Protein AF-A0A1Q6LD95-F1 (afdb_monomer_lite)

Foldseek 3Di:
DVVVVVVVVVVVVVVVVVVVVVVVVVVVVVVQWDFAAEPDDPPQKAWPGWTDGQWKIKTKTKGFAEPVHGLAQKWKKKWWAAPVRDTFAIAIDDCNPADHRRMDIDIFMDTTGRTRYMYIDIGNDDDPGHGDTDDDDDDPVVVVVVVVVVVVVD

Structure (mmCIF, N/CA/C/O backbone):
data_AF-A0A1Q6LD95-F1
#
_entry.id   AF-A0A1Q6LD95-F1
#
loop_
_atom_site.group_PDB
_atom_site.id
_atom_site.type_symbol
_atom_site.label_atom_id
_atom_site.label_alt_id
_atom_site.label_comp_id
_atom_site.label_asym_id
_atom_site.label_entity_id
_atom_site.label_seq_id
_atom_site.pdbx_PDB_ins_code
_atom_site.Cartn_x
_atom_site.Cartn_y
_atom_site.Cartn_z
_atom_site.occupancy
_atom_site.B_iso_or_equiv
_atom_site.auth_seq_id
_atom_site.auth_comp_id
_atom_site.auth_asym_id
_atom_site.auth_atom_id
_atom_site.pdbx_PDB_model_num
ATOM 1 N N . MET A 1 1 ? 43.673 11.561 -35.883 1.00 59.75 1 MET A N 1
ATOM 2 C CA . MET A 1 1 ? 42.450 12.323 -35.526 1.00 59.75 1 MET A CA 1
ATOM 3 C C . MET A 1 1 ? 41.144 11.532 -35.652 1.00 59.75 1 MET A C 1
ATOM 5 O O . MET A 1 1 ? 40.292 11.743 -34.802 1.00 59.75 1 MET A O 1
ATOM 9 N N . SER A 1 2 ? 40.947 10.638 -36.638 1.00 69.06 2 SER A N 1
ATOM 10 C CA . SER A 1 2 ? 39.663 9.911 -36.774 1.00 69.06 2 SER A CA 1
ATOM 11 C C . SER A 1 2 ? 39.395 8.934 -35.621 1.00 69.06 2 SER A C 1
ATOM 13 O O . SER A 1 2 ? 38.330 8.992 -35.027 1.00 69.06 2 SER A O 1
ATOM 15 N N . ARG A 1 3 ? 40.394 8.135 -35.214 1.00 77.56 3 ARG A N 1
ATOM 16 C CA . ARG A 1 3 ? 40.248 7.129 -34.141 1.00 77.56 3 ARG A CA 1
ATOM 17 C C . ARG A 1 3 ? 39.841 7.727 -32.787 1.00 77.56 3 ARG A C 1
ATOM 19 O O . ARG A 1 3 ? 39.042 7.129 -32.084 1.00 77.56 3 ARG A O 1
ATOM 26 N N . MET A 1 4 ? 40.339 8.919 -32.443 1.00 82.94 4 MET A N 1
ATOM 27 C CA . MET A 1 4 ? 39.996 9.603 -31.186 1.00 82.94 4 MET A CA 1
ATOM 28 C C . MET A 1 4 ? 38.566 10.159 -31.198 1.00 82.94 4 MET A C 1
ATOM 30 O O . MET A 1 4 ? 37.876 10.089 -30.188 1.00 82.94 4 MET A O 1
ATOM 34 N N . LYS A 1 5 ? 38.090 10.638 -32.356 1.00 80.44 5 LYS A N 1
ATOM 35 C CA . LYS A 1 5 ? 36.684 11.031 -32.540 1.00 80.44 5 LYS A CA 1
ATOM 36 C C . LYS A 1 5 ? 35.756 9.819 -32.475 1.00 80.44 5 LYS A C 1
ATOM 38 O O . LYS A 1 5 ? 34.717 9.896 -31.836 1.00 80.44 5 LYS A O 1
ATOM 43 N N . THR A 1 6 ? 36.156 8.693 -33.070 1.00 83.88 6 THR A N 1
ATOM 44 C CA . THR A 1 6 ? 35.420 7.424 -32.971 1.00 83.88 6 THR A CA 1
ATOM 45 C C . THR A 1 6 ? 35.342 6.930 -31.526 1.00 83.88 6 THR A C 1
ATOM 47 O O . THR A 1 6 ? 34.279 6.522 -31.078 1.00 83.88 6 THR A O 1
ATOM 50 N N . LEU A 1 7 ? 36.437 7.027 -30.767 1.00 86.81 7 LEU A N 1
ATOM 51 C CA . LEU A 1 7 ? 36.462 6.640 -29.355 1.00 86.81 7 LEU A CA 1
ATOM 52 C C . LEU A 1 7 ? 35.579 7.564 -28.500 1.00 86.81 7 LEU A C 1
ATOM 54 O O . LEU A 1 7 ? 34.794 7.081 -27.692 1.00 86.81 7 LEU A O 1
ATOM 58 N N . CYS A 1 8 ? 35.629 8.878 -28.736 1.00 88.19 8 CYS A N 1
ATOM 59 C CA . CYS A 1 8 ? 34.738 9.843 -28.087 1.00 88.19 8 CYS A CA 1
ATOM 60 C C . CYS A 1 8 ? 33.258 9.575 -28.413 1.00 88.19 8 CYS A C 1
ATOM 62 O O . CYS A 1 8 ? 32.418 9.620 -27.517 1.00 88.19 8 CYS A O 1
ATOM 64 N N . LEU A 1 9 ? 32.944 9.215 -29.662 1.00 90.75 9 LEU A N 1
ATOM 65 C CA . LEU A 1 9 ? 31.593 8.827 -30.063 1.00 90.75 9 LEU A CA 1
ATOM 66 C C . LEU A 1 9 ? 31.114 7.573 -29.318 1.00 90.75 9 LEU A C 1
ATOM 68 O O . LEU A 1 9 ? 29.971 7.545 -28.879 1.00 90.75 9 LEU A O 1
ATOM 72 N N . TYR A 1 10 ? 31.974 6.567 -29.126 1.00 90.44 10 TYR A N 1
ATOM 73 C CA . TYR A 1 10 ? 31.618 5.387 -28.331 1.00 90.44 10 TYR A CA 1
ATOM 74 C C . TYR A 1 10 ? 31.369 5.726 -26.860 1.00 90.44 10 TYR A C 1
ATOM 76 O O . TYR A 1 10 ? 30.396 5.241 -26.291 1.00 90.44 10 TYR A O 1
ATOM 84 N N . VAL A 1 11 ? 32.185 6.596 -26.257 1.00 90.88 11 VAL A N 1
ATOM 85 C CA . VAL A 1 11 ? 31.954 7.068 -24.880 1.00 90.88 11 VAL A CA 1
ATOM 86 C C . VAL A 1 11 ? 30.610 7.795 -24.774 1.00 90.88 11 VAL A C 1
ATOM 88 O O . VAL A 1 11 ? 29.823 7.498 -23.879 1.00 90.88 11 VAL A O 1
ATOM 91 N N . LEU A 1 12 ? 30.302 8.688 -25.719 1.00 90.94 12 LEU A N 1
ATOM 92 C CA . LEU A 1 12 ? 29.010 9.377 -25.765 1.00 90.94 12 LEU A CA 1
ATOM 93 C C . LEU A 1 12 ? 27.840 8.414 -25.991 1.00 90.94 12 LEU A C 1
ATOM 95 O O . LEU A 1 12 ? 26.790 8.592 -25.382 1.00 90.94 12 LEU A O 1
ATOM 99 N N . ALA A 1 13 ? 28.014 7.381 -26.817 1.00 91.88 13 ALA A N 1
ATOM 100 C CA . ALA A 1 13 ? 26.995 6.361 -27.040 1.00 91.88 13 ALA A CA 1
ATOM 101 C C . ALA A 1 13 ? 26.719 5.538 -25.771 1.00 91.88 13 ALA A C 1
ATOM 103 O O . ALA A 1 13 ? 25.560 5.263 -25.478 1.00 91.88 13 ALA A O 1
ATOM 104 N N . ILE A 1 14 ? 27.750 5.197 -24.990 1.00 91.38 14 ILE A N 1
ATOM 105 C CA . ILE A 1 14 ? 27.596 4.499 -23.702 1.00 91.38 14 ILE A CA 1
ATOM 106 C C . ILE A 1 14 ? 26.852 5.383 -22.697 1.00 91.38 14 ILE A C 1
ATOM 108 O O . ILE A 1 14 ? 25.904 4.920 -22.066 1.00 91.38 14 ILE A O 1
ATOM 112 N N . ILE A 1 15 ? 27.235 6.658 -22.579 1.00 90.81 15 ILE A N 1
ATOM 113 C CA . ILE A 1 15 ? 26.547 7.616 -21.698 1.00 90.81 15 ILE A CA 1
ATOM 114 C C . ILE A 1 15 ? 25.085 7.784 -22.137 1.00 90.81 15 ILE A C 1
ATOM 116 O O . ILE A 1 15 ? 24.180 7.724 -21.309 1.00 90.81 15 ILE A O 1
ATOM 120 N N . GLY A 1 16 ? 24.842 7.939 -23.440 1.00 92.50 16 GLY A N 1
ATOM 121 C CA . GLY A 1 16 ? 23.495 8.046 -23.998 1.00 92.50 16 GLY A CA 1
ATOM 122 C C . GLY A 1 16 ? 22.651 6.800 -23.731 1.00 92.50 16 GLY A C 1
ATOM 123 O O . GLY A 1 16 ? 21.507 6.920 -23.303 1.00 92.50 16 GLY A O 1
ATOM 124 N N . PHE A 1 17 ? 23.222 5.607 -23.913 1.00 94.44 17 PHE A N 1
ATOM 125 C CA . PHE A 1 17 ? 22.553 4.343 -23.612 1.00 94.44 17 PHE A CA 1
ATOM 126 C C . PHE A 1 17 ? 22.231 4.203 -22.122 1.00 94.44 17 PHE A C 1
ATOM 128 O O . PHE A 1 17 ? 21.143 3.744 -21.780 1.00 94.44 17 PHE A O 1
ATOM 135 N N . PHE A 1 18 ? 23.139 4.625 -21.239 1.00 91.19 18 PHE A N 1
ATOM 136 C CA . PHE A 1 18 ? 22.914 4.613 -19.795 1.00 91.19 18 PHE A CA 1
ATOM 137 C C . PHE A 1 18 ? 21.730 5.508 -19.407 1.00 91.19 18 PHE A C 1
ATOM 139 O O . PHE A 1 18 ? 20.786 5.035 -18.776 1.00 91.19 18 PHE A O 1
ATOM 146 N N . LEU A 1 19 ? 21.730 6.766 -19.861 1.00 89.75 19 LEU A N 1
ATOM 147 C CA . LEU A 1 19 ? 20.643 7.713 -19.588 1.00 89.75 19 LEU A CA 1
ATOM 148 C C . LEU A 1 19 ? 19.307 7.234 -20.170 1.00 89.75 19 LEU A C 1
ATOM 150 O O . LEU A 1 19 ? 18.266 7.334 -19.522 1.00 89.75 19 LEU A O 1
ATOM 154 N N . PHE A 1 20 ? 19.333 6.681 -21.383 1.00 91.81 20 PHE A N 1
ATOM 155 C CA . PHE A 1 20 ? 18.145 6.124 -22.023 1.00 91.81 20 PHE A CA 1
ATOM 156 C C . PHE A 1 20 ? 17.602 4.901 -21.273 1.00 91.81 20 PHE A C 1
ATOM 158 O O . PHE A 1 20 ? 16.395 4.790 -21.067 1.00 91.81 20 PHE A O 1
ATOM 165 N N . SER A 1 21 ? 18.483 4.008 -20.816 1.00 91.38 21 SER A N 1
ATOM 166 C CA . SER A 1 21 ? 18.097 2.834 -20.029 1.00 91.38 21 SER A CA 1
ATOM 167 C C . SER A 1 21 ? 17.472 3.239 -18.698 1.00 91.38 21 SER A C 1
ATOM 169 O O . SER A 1 21 ? 16.441 2.687 -18.324 1.00 91.38 21 SER A O 1
ATOM 171 N N . GLU A 1 22 ? 18.039 4.231 -18.005 1.00 87.69 22 GLU A N 1
ATOM 172 C CA . GLU A 1 22 ? 17.469 4.729 -16.748 1.00 87.69 22 GLU A CA 1
ATOM 173 C C . GLU A 1 22 ? 16.069 5.325 -16.959 1.00 87.69 22 GLU A C 1
ATOM 175 O O . GLU A 1 22 ? 15.156 5.044 -16.178 1.00 87.69 22 GLU A O 1
ATOM 180 N N . LEU A 1 23 ? 15.872 6.076 -18.049 1.00 88.19 23 LEU A N 1
ATOM 181 C CA . LEU A 1 23 ? 14.561 6.609 -18.420 1.00 88.19 23 LEU A CA 1
ATOM 182 C C . LEU A 1 23 ? 13.545 5.483 -18.656 1.00 88.19 23 LEU A C 1
ATOM 184 O O . LEU A 1 23 ? 12.440 5.540 -18.115 1.00 88.19 23 LEU A O 1
ATOM 188 N N . LEU A 1 24 ? 13.916 4.451 -19.421 1.00 88.25 24 LEU A N 1
ATOM 189 C CA . LEU A 1 24 ? 13.038 3.312 -19.702 1.00 88.25 24 LEU A CA 1
ATOM 190 C C . LEU A 1 24 ? 12.692 2.507 -18.446 1.00 88.25 24 LEU A C 1
ATOM 192 O O . LEU A 1 24 ? 11.529 2.151 -18.264 1.00 88.25 24 LEU A O 1
ATOM 196 N N . ILE A 1 25 ? 13.669 2.238 -17.576 1.00 85.56 25 ILE A N 1
ATOM 197 C CA . ILE A 1 25 ? 13.442 1.502 -16.324 1.00 85.56 25 ILE A CA 1
ATOM 198 C C . ILE A 1 25 ? 12.444 2.263 -15.453 1.00 85.56 25 ILE A C 1
ATOM 200 O O . ILE A 1 25 ? 11.476 1.677 -14.971 1.00 85.56 25 ILE A O 1
ATOM 204 N N . ASN A 1 26 ? 12.643 3.573 -15.294 1.00 79.25 26 ASN A N 1
ATOM 205 C CA . ASN A 1 26 ? 11.767 4.387 -14.461 1.00 79.25 26 ASN A CA 1
ATOM 206 C C . ASN A 1 26 ? 10.341 4.466 -15.031 1.00 79.25 26 ASN A C 1
ATOM 208 O O . ASN A 1 26 ? 9.370 4.319 -14.292 1.00 79.25 26 ASN A O 1
ATOM 212 N N . ALA A 1 27 ? 10.210 4.634 -16.352 1.00 81.12 27 ALA A N 1
ATOM 213 C CA . ALA A 1 27 ? 8.913 4.632 -17.023 1.00 81.12 27 ALA A CA 1
ATOM 214 C C . ALA A 1 27 ? 8.198 3.273 -16.905 1.00 81.12 27 ALA A C 1
ATOM 216 O O . ALA A 1 27 ? 6.990 3.234 -16.675 1.00 81.12 27 ALA A O 1
ATOM 217 N N . SER A 1 28 ? 8.936 2.164 -17.023 1.00 79.31 28 SER A N 1
ATOM 218 C CA . SER A 1 28 ? 8.382 0.812 -16.902 1.00 79.31 28 SER A CA 1
ATOM 219 C C . SER A 1 28 ? 7.846 0.554 -15.498 1.00 79.31 28 SER A C 1
ATOM 221 O O . SER A 1 28 ? 6.703 0.121 -15.362 1.00 79.31 28 SER A O 1
ATOM 223 N N . LEU A 1 29 ? 8.636 0.867 -14.464 1.00 77.69 29 LEU A N 1
ATOM 224 C CA . LEU A 1 29 ? 8.240 0.666 -13.069 1.00 77.69 29 LEU A CA 1
ATOM 225 C C . LEU A 1 29 ? 6.956 1.425 -12.734 1.00 77.69 29 LEU A C 1
ATOM 227 O O . LEU A 1 29 ? 6.044 0.837 -12.161 1.00 77.69 29 LEU A O 1
ATOM 231 N N . GLU A 1 30 ? 6.853 2.694 -13.134 1.00 75.88 30 GLU A N 1
ATOM 232 C CA . GLU A 1 30 ? 5.657 3.495 -12.861 1.00 75.88 30 GLU A CA 1
ATOM 233 C C . GLU A 1 30 ? 4.437 2.998 -13.657 1.00 75.88 30 GLU A C 1
ATOM 235 O O . GLU A 1 30 ? 3.322 3.001 -13.142 1.00 75.88 30 GLU A O 1
ATOM 240 N N . SER A 1 31 ? 4.635 2.493 -14.882 1.00 76.44 31 SER A N 1
ATOM 241 C CA . SER A 1 31 ? 3.544 1.958 -15.713 1.00 76.44 31 SER A CA 1
ATOM 242 C C . SER A 1 31 ? 2.929 0.656 -15.185 1.00 76.44 31 SER A C 1
ATOM 244 O O . SER A 1 31 ? 1.783 0.338 -15.506 1.00 76.44 31 SER A O 1
ATOM 246 N N . GLU A 1 32 ? 3.674 -0.107 -14.381 1.00 82.25 32 GLU A N 1
ATOM 247 C CA . GLU A 1 32 ? 3.188 -1.361 -13.800 1.00 82.25 32 GLU A CA 1
ATOM 248 C C . GLU A 1 32 ? 2.250 -1.143 -12.610 1.00 82.25 32 GLU A C 1
ATOM 250 O O . GLU A 1 32 ? 1.452 -2.033 -12.291 1.00 82.25 32 GLU A O 1
ATOM 255 N N . TYR A 1 33 ? 2.328 0.016 -11.950 1.00 81.69 33 TYR A N 1
ATOM 256 C CA . TYR A 1 33 ? 1.444 0.348 -10.841 1.00 81.69 33 TYR A CA 1
ATOM 257 C C . TYR A 1 33 ? 0.038 0.630 -11.359 1.00 81.69 33 TYR A C 1
ATOM 259 O O . TYR A 1 33 ? -0.220 1.574 -12.104 1.00 81.69 33 TYR A O 1
ATOM 267 N N . ARG A 1 34 ? -0.906 -0.204 -10.928 1.00 88.19 34 ARG A N 1
ATOM 268 C CA . ARG A 1 34 ? -2.325 -0.061 -11.246 1.00 88.19 34 ARG A CA 1
ATOM 269 C C . ARG A 1 34 ? -3.070 0.304 -9.979 1.00 88.19 34 ARG A C 1
ATOM 271 O O . ARG A 1 34 ? -2.808 -0.267 -8.923 1.00 88.19 34 ARG A O 1
ATOM 278 N N . LYS A 1 35 ? -4.019 1.231 -10.085 1.00 91.50 35 LYS A N 1
ATOM 279 C CA . LYS A 1 35 ? -4.889 1.587 -8.961 1.00 91.50 35 LYS A CA 1
ATOM 280 C C . LYS A 1 35 ? -5.695 0.365 -8.529 1.00 91.50 35 LYS A C 1
ATOM 282 O O . LYS A 1 35 ? -6.316 -0.279 -9.374 1.00 91.50 35 LYS A O 1
ATOM 287 N N . ILE A 1 36 ? -5.689 0.072 -7.233 1.00 92.75 36 ILE A N 1
ATOM 288 C CA . ILE A 1 36 ? -6.495 -0.999 -6.639 1.00 92.75 36 ILE A CA 1
ATOM 289 C C . ILE A 1 36 ? -7.731 -0.412 -5.963 1.00 92.75 36 ILE A C 1
ATOM 291 O O . ILE A 1 36 ? -7.698 0.696 -5.424 1.00 92.75 36 ILE A O 1
ATOM 295 N N . GLY A 1 37 ? -8.839 -1.146 -6.021 1.00 90.12 37 GLY A N 1
ATOM 296 C CA . GLY A 1 37 ? -10.112 -0.691 -5.467 1.00 90.12 37 GLY A CA 1
ATOM 297 C C . GLY A 1 37 ? -10.200 -0.873 -3.952 1.00 90.12 37 GLY A C 1
ATOM 298 O O . GLY A 1 37 ? -9.643 -1.819 -3.397 1.00 90.12 37 GLY A O 1
ATOM 299 N N . ARG A 1 38 ? -10.975 -0.011 -3.293 1.00 92.75 38 ARG A N 1
ATOM 300 C CA . ARG A 1 38 ? -11.442 -0.208 -1.916 1.00 92.75 38 ARG A CA 1
ATOM 301 C C . ARG A 1 38 ? -12.877 -0.733 -1.948 1.00 92.75 38 ARG A C 1
ATOM 303 O O . ARG A 1 38 ? -13.694 -0.171 -2.674 1.00 92.75 38 ARG A O 1
ATOM 310 N N . LYS A 1 39 ? -13.179 -1.801 -1.202 1.00 90.38 39 LYS A N 1
ATOM 311 C CA . LYS A 1 39 ? -14.537 -2.392 -1.133 1.00 90.38 39 LYS A CA 1
ATOM 312 C C . LYS A 1 39 ? -15.277 -2.145 0.194 1.00 90.38 39 LYS A C 1
ATOM 314 O O . LYS A 1 39 ? -16.405 -2.605 0.335 1.00 90.38 39 LYS A O 1
ATOM 319 N N . ASP A 1 40 ? -14.671 -1.457 1.158 1.00 90.00 40 ASP A N 1
ATOM 320 C CA . ASP A 1 40 ? -15.320 -1.053 2.414 1.00 90.00 40 ASP A CA 1
ATOM 321 C C . ASP A 1 40 ? -15.729 0.431 2.408 1.00 90.00 40 ASP A C 1
ATOM 323 O O . ASP A 1 40 ? -15.272 1.199 1.562 1.00 90.00 40 ASP A O 1
ATOM 327 N N . ASP A 1 41 ? -16.559 0.824 3.379 1.00 83.44 41 ASP A N 1
ATOM 328 C CA . ASP A 1 41 ? -17.103 2.184 3.526 1.00 83.44 41 ASP A CA 1
ATOM 329 C C . ASP A 1 41 ? -16.713 2.831 4.873 1.00 83.44 41 ASP A C 1
ATOM 331 O O . ASP A 1 41 ? -17.498 3.516 5.531 1.00 83.44 41 ASP A O 1
ATO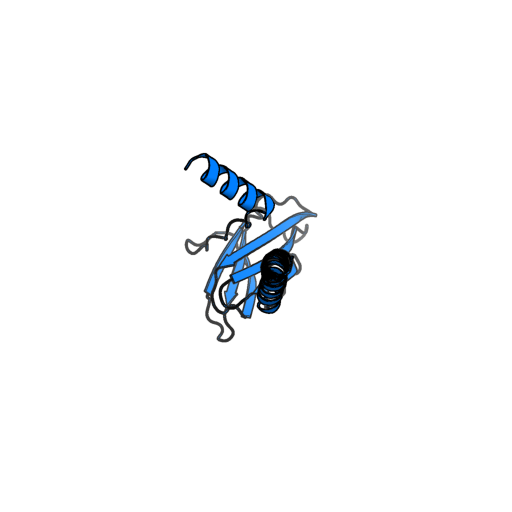M 335 N N . LEU A 1 42 ? -15.495 2.558 5.359 1.00 85.88 42 LEU A N 1
ATOM 336 C CA . LEU A 1 42 ? -15.041 3.097 6.643 1.00 85.88 42 LEU A CA 1
ATOM 337 C C . LEU A 1 42 ? -14.604 4.569 6.495 1.00 85.88 42 LEU A C 1
ATOM 339 O O . LEU A 1 42 ? -13.475 4.858 6.089 1.00 85.88 42 LEU A O 1
ATOM 343 N N . SER A 1 43 ? -15.490 5.496 6.870 1.00 82.94 43 SER A N 1
ATOM 344 C CA . SER A 1 43 ? -15.309 6.957 6.742 1.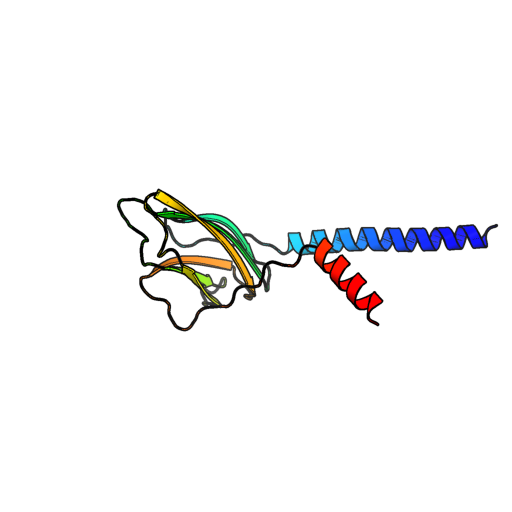00 82.94 43 SER A CA 1
ATOM 345 C C . SER A 1 43 ? -14.143 7.542 7.548 1.00 82.94 43 SER A C 1
ATOM 347 O O . SER A 1 43 ? -13.629 8.605 7.211 1.00 82.94 43 SER A O 1
ATOM 349 N N . GLN A 1 44 ? -13.703 6.841 8.592 1.00 84.94 44 GLN A N 1
ATOM 350 C CA . GLN A 1 44 ? -12.588 7.238 9.460 1.00 84.94 44 GLN A CA 1
ATOM 351 C C . GLN A 1 44 ? -11.218 7.120 8.777 1.00 84.94 44 GLN A C 1
ATOM 353 O O . GLN A 1 44 ? -10.239 7.690 9.253 1.00 84.94 44 GLN A O 1
ATOM 358 N N . VAL A 1 45 ? -11.134 6.363 7.679 1.00 88.31 45 VAL A N 1
ATOM 359 C CA . VAL A 1 45 ? -9.889 6.103 6.953 1.00 88.31 45 VAL A CA 1
ATOM 360 C C . VAL A 1 45 ? -9.983 6.742 5.576 1.00 88.31 45 VAL A C 1
ATOM 362 O O . VAL A 1 45 ? -10.847 6.385 4.772 1.00 88.31 45 VAL A O 1
ATOM 365 N N . VAL A 1 46 ? -9.067 7.655 5.278 1.00 90.06 46 VAL A N 1
ATOM 366 C CA . VAL A 1 46 ? -8.964 8.348 3.993 1.00 90.06 46 VAL A CA 1
ATOM 367 C C . VAL A 1 46 ? -7.742 7.817 3.259 1.00 90.06 46 VAL A C 1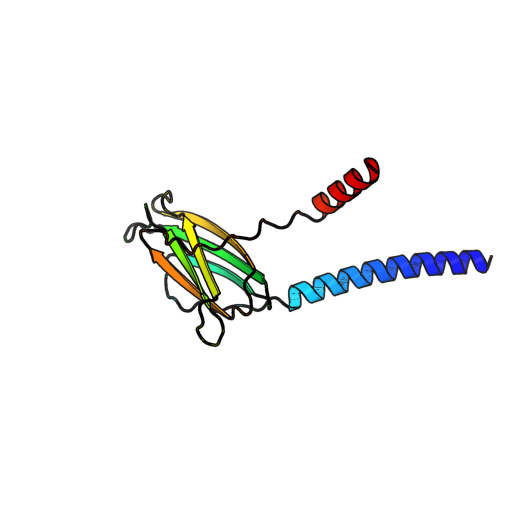
ATOM 369 O O . VAL A 1 46 ? -6.614 8.032 3.682 1.00 90.06 46 VAL A O 1
ATOM 372 N N . ILE A 1 47 ? -7.949 7.123 2.142 1.00 91.75 47 ILE A N 1
ATOM 373 C CA . ILE A 1 47 ? -6.850 6.597 1.326 1.00 91.75 47 ILE A CA 1
ATOM 374 C C . ILE A 1 47 ? -6.600 7.540 0.153 1.00 91.75 47 ILE A C 1
ATOM 376 O O . ILE A 1 47 ? -7.488 7.765 -0.667 1.00 91.75 47 ILE A O 1
ATOM 380 N N . THR A 1 48 ? -5.392 8.098 0.084 1.00 91.38 48 THR A N 1
ATOM 381 C CA . THR A 1 48 ? -4.975 9.052 -0.954 1.00 91.38 48 THR A CA 1
ATOM 382 C C . THR A 1 48 ? -4.334 8.351 -2.147 1.00 91.38 48 THR A C 1
ATOM 384 O O . THR A 1 48 ? -4.512 8.786 -3.285 1.00 91.38 48 THR A O 1
ATOM 387 N N . GLN A 1 49 ? -3.632 7.240 -1.911 1.00 91.44 49 GLN A N 1
ATOM 388 C CA . GLN A 1 49 ? -3.012 6.422 -2.949 1.00 91.44 49 GLN A CA 1
ATOM 389 C C . GLN A 1 49 ? -3.161 4.943 -2.599 1.00 91.44 49 GLN A C 1
ATOM 391 O O . GLN A 1 49 ? -2.838 4.528 -1.491 1.00 91.44 49 GLN A O 1
ATOM 396 N N . ALA A 1 50 ? -3.618 4.136 -3.552 1.00 93.12 50 ALA A N 1
ATOM 397 C CA . ALA A 1 50 ? -3.644 2.685 -3.426 1.00 93.12 50 ALA A CA 1
ATOM 398 C C . ALA A 1 50 ? -3.336 2.066 -4.784 1.00 93.12 50 ALA A C 1
ATOM 400 O O . ALA A 1 50 ? -4.145 2.135 -5.712 1.00 93.12 50 ALA A O 1
ATOM 401 N N . GLU A 1 51 ? -2.148 1.487 -4.910 1.00 93.31 51 GLU A N 1
ATOM 402 C CA . GLU A 1 51 ? -1.648 0.954 -6.172 1.00 93.31 51 GLU A CA 1
ATOM 403 C C . GLU A 1 51 ? -0.942 -0.379 -5.956 1.00 93.31 51 GLU A C 1
ATOM 405 O O . GLU A 1 51 ? -0.231 -0.565 -4.970 1.00 93.31 51 GLU A O 1
ATOM 410 N N . ALA A 1 52 ? -1.098 -1.296 -6.905 1.00 90.94 52 ALA A N 1
ATOM 411 C CA . ALA A 1 52 ? -0.380 -2.560 -6.926 1.00 90.94 52 ALA A CA 1
ATOM 412 C C . ALA A 1 52 ? 0.118 -2.895 -8.335 1.00 90.94 52 ALA A C 1
ATOM 414 O O . ALA A 1 52 ? -0.553 -2.648 -9.342 1.00 90.94 52 ALA A O 1
ATOM 415 N N . THR A 1 53 ? 1.304 -3.489 -8.392 1.00 89.50 53 THR A N 1
ATOM 416 C CA . THR A 1 53 ? 1.840 -4.180 -9.564 1.00 89.50 53 THR A CA 1
ATOM 417 C C . THR A 1 53 ? 1.404 -5.649 -9.532 1.00 89.50 53 THR A C 1
ATOM 419 O O . THR A 1 53 ? 0.495 -6.044 -8.799 1.00 89.50 53 THR A O 1
ATOM 422 N N . ARG A 1 54 ? 2.046 -6.506 -10.334 1.00 86.38 54 ARG A N 1
ATOM 423 C CA . ARG A 1 54 ? 1.791 -7.951 -10.285 1.00 86.38 54 ARG A CA 1
ATOM 424 C C . ARG A 1 54 ? 2.262 -8.603 -8.982 1.00 86.38 54 ARG A C 1
ATOM 426 O O . ARG A 1 54 ? 1.729 -9.650 -8.633 1.00 86.38 54 ARG A O 1
ATOM 433 N N . VAL A 1 55 ? 3.259 -8.028 -8.307 1.00 88.38 55 VAL A N 1
ATOM 434 C CA . VAL A 1 55 ? 3.957 -8.663 -7.169 1.00 88.38 55 VAL A CA 1
ATOM 435 C C . VAL A 1 55 ? 4.152 -7.750 -5.956 1.00 88.38 55 VAL A C 1
ATOM 437 O O . VAL A 1 55 ? 4.476 -8.247 -4.880 1.00 88.38 55 VAL A O 1
ATOM 440 N N . ASN A 1 56 ? 3.956 -6.439 -6.112 1.00 89.50 56 ASN A N 1
ATOM 441 C CA . ASN A 1 56 ? 4.153 -5.437 -5.066 1.00 89.50 56 ASN A CA 1
ATOM 442 C C . ASN A 1 56 ? 2.950 -4.493 -4.996 1.00 89.50 56 ASN A C 1
ATOM 444 O O . ASN A 1 56 ? 2.176 -4.398 -5.946 1.00 89.50 56 ASN A O 1
ATOM 448 N N . GLY A 1 57 ? 2.834 -3.728 -3.918 1.00 89.69 57 GLY A N 1
ATOM 449 C CA . GLY A 1 57 ? 1.901 -2.614 -3.848 1.00 89.69 57 GLY A CA 1
ATOM 450 C C . GLY A 1 57 ? 2.241 -1.612 -2.758 1.00 89.69 57 GLY A C 1
ATOM 451 O O . GLY A 1 57 ? 3.082 -1.860 -1.891 1.00 89.69 57 GLY A O 1
ATOM 452 N N . ARG A 1 58 ? 1.591 -0.454 -2.850 1.00 91.75 58 ARG A N 1
ATOM 453 C CA . ARG A 1 58 ? 1.727 0.668 -1.928 1.00 91.75 58 ARG A CA 1
ATOM 454 C C . ARG A 1 58 ? 0.363 1.263 -1.608 1.00 91.75 58 ARG A C 1
ATOM 456 O O . ARG A 1 58 ? -0.455 1.470 -2.505 1.00 91.75 58 ARG A O 1
ATOM 463 N N . ILE A 1 59 ? 0.135 1.553 -0.333 1.00 92.75 59 ILE A N 1
ATOM 464 C CA . ILE A 1 59 ? -1.018 2.325 0.132 1.00 92.75 59 ILE A CA 1
ATOM 465 C C . ILE A 1 59 ? -0.510 3.506 0.954 1.00 92.75 59 ILE A C 1
ATOM 467 O O . ILE A 1 59 ? 0.348 3.341 1.824 1.00 92.75 59 ILE A O 1
ATOM 471 N N . LYS A 1 60 ? -1.058 4.686 0.664 1.00 93.06 60 LYS A N 1
ATOM 472 C CA . LYS A 1 60 ? -0.887 5.912 1.440 1.00 93.06 60 LYS A CA 1
ATOM 473 C C . LYS A 1 60 ? -2.247 6.484 1.799 1.00 93.06 60 LYS A C 1
ATOM 475 O O . LYS A 1 60 ? -3.164 6.489 0.976 1.00 93.06 60 LYS A O 1
ATOM 480 N N . GLY A 1 61 ? -2.377 6.976 3.014 1.00 91.50 61 GLY A N 1
ATOM 481 C CA . GLY A 1 61 ? -3.607 7.573 3.499 1.00 91.50 61 GLY A CA 1
ATOM 482 C C . GLY A 1 61 ? -3.456 8.046 4.929 1.00 91.50 61 GLY A C 1
ATOM 483 O O . GLY A 1 61 ? -2.362 8.041 5.474 1.00 91.50 61 GLY A O 1
ATOM 484 N N . SER A 1 62 ? -4.567 8.398 5.548 1.00 91.12 62 SER A N 1
ATOM 485 C CA . SER A 1 62 ? -4.619 8.797 6.942 1.00 91.12 62 SER A CA 1
ATOM 486 C C . SER A 1 62 ? -5.838 8.195 7.623 1.00 91.12 62 SER A C 1
ATOM 488 O O . SER A 1 62 ? -6.853 7.884 6.992 1.00 91.12 62 SER A O 1
ATOM 490 N N . VAL A 1 63 ? -5.727 7.995 8.929 1.00 90.44 63 VAL A N 1
ATOM 491 C CA . VAL A 1 63 ? -6.842 7.628 9.799 1.00 90.44 63 VAL A CA 1
ATOM 492 C C . VAL A 1 63 ? -7.098 8.761 10.777 1.00 90.44 63 VAL A C 1
ATOM 494 O O . VAL A 1 63 ? -6.165 9.320 11.355 1.00 90.44 63 VAL A O 1
ATOM 497 N N . VAL A 1 64 ? -8.375 9.087 10.954 1.00 87.44 64 VAL A N 1
ATOM 498 C CA . VAL A 1 64 ? -8.858 10.060 11.931 1.00 87.44 64 VAL A CA 1
ATOM 499 C C . VAL A 1 64 ? -9.621 9.310 13.014 1.00 87.44 64 VAL A C 1
ATOM 501 O O . VAL A 1 64 ? -10.454 8.460 12.702 1.00 87.44 64 VAL A O 1
ATOM 504 N N . ASN A 1 65 ? -9.356 9.630 14.281 1.00 83.12 65 ASN A N 1
ATOM 505 C CA . ASN A 1 65 ? -10.108 9.090 15.414 1.00 83.12 65 ASN A CA 1
ATOM 506 C C . ASN A 1 65 ? -11.264 10.035 15.803 1.00 83.12 65 ASN A C 1
ATOM 508 O O . ASN A 1 65 ? -11.006 11.030 16.484 1.00 83.12 65 ASN A O 1
ATOM 512 N N . PRO A 1 66 ? -12.519 9.788 15.379 1.00 78.88 66 PRO A N 1
ATOM 513 C CA . PRO A 1 66 ? -13.638 10.665 15.715 1.00 78.88 66 PRO A CA 1
ATOM 514 C C . PRO A 1 66 ? -14.113 10.464 17.159 1.00 78.88 66 PRO A C 1
ATOM 516 O O . PRO A 1 66 ? -13.979 9.381 17.727 1.00 78.88 66 PRO A O 1
ATOM 519 N N . GLU A 1 67 ? -14.750 11.490 17.725 1.00 72.44 67 GLU A N 1
ATOM 520 C CA . GLU A 1 67 ? -15.240 11.476 19.113 1.00 72.44 67 GLU A CA 1
ATOM 521 C C . GLU A 1 67 ? -16.309 10.407 19.384 1.00 72.44 67 GLU A C 1
ATOM 523 O O . GLU A 1 67 ? -16.281 9.772 20.436 1.00 72.44 67 GLU A O 1
ATOM 528 N N . ASP A 1 68 ? -17.213 10.165 18.431 1.00 66.62 68 ASP A N 1
ATOM 529 C CA . ASP A 1 68 ? -18.357 9.262 18.623 1.00 66.62 68 ASP A CA 1
ATOM 530 C C . ASP A 1 68 ? -18.010 7.771 18.455 1.00 66.62 68 ASP A C 1
ATOM 532 O O . ASP A 1 68 ? -18.787 6.904 18.849 1.00 66.62 68 ASP A O 1
ATOM 536 N N . ASN A 1 69 ? -16.856 7.449 17.857 1.00 68.75 69 ASN A N 1
ATOM 537 C CA . ASN A 1 69 ? -16.436 6.074 17.562 1.00 68.75 69 ASN A CA 1
ATOM 538 C C . ASN A 1 69 ? -14.929 5.916 17.766 1.00 68.75 69 ASN A C 1
ATOM 540 O O . ASN A 1 69 ? -14.174 5.714 16.809 1.00 68.75 69 ASN A O 1
ATOM 544 N N . GLU A 1 70 ? -14.516 5.994 19.031 1.00 73.69 70 GLU A N 1
ATOM 545 C CA . GLU A 1 70 ? -13.109 5.939 19.407 1.00 73.69 70 GLU A CA 1
ATOM 546 C C . GLU A 1 70 ? -12.405 4.678 18.867 1.00 73.69 70 GLU A C 1
ATOM 548 O O . GLU A 1 70 ? -12.856 3.531 19.033 1.00 73.69 70 GLU A O 1
ATOM 553 N N . LEU A 1 71 ? -11.269 4.921 18.216 1.00 77.50 71 LEU A N 1
ATOM 554 C CA . LEU A 1 71 ? -10.311 3.932 17.721 1.00 77.50 71 LEU A CA 1
ATOM 555 C C . LEU A 1 71 ? -9.236 3.580 18.761 1.00 77.50 71 LEU A C 1
ATOM 557 O O . LEU A 1 71 ? -8.420 2.690 18.525 1.00 77.50 71 LEU A O 1
ATOM 561 N N . THR A 1 72 ? -9.267 4.237 19.922 1.00 78.25 72 THR A N 1
ATOM 562 C CA . THR A 1 72 ? -8.370 3.990 21.052 1.00 78.25 72 THR A CA 1
ATOM 563 C C . THR A 1 72 ? -8.395 2.509 21.444 1.00 78.25 72 THR A C 1
ATOM 565 O O . THR A 1 72 ? -9.464 1.919 21.614 1.00 78.25 72 THR A O 1
ATOM 568 N N . GLY A 1 73 ? -7.220 1.896 21.587 1.00 79.31 73 GLY A N 1
ATOM 569 C CA . GLY A 1 73 ? -7.081 0.467 21.900 1.00 79.31 73 GLY A CA 1
ATOM 570 C C . GLY A 1 73 ? -7.423 -0.512 20.767 1.00 79.31 73 GLY A C 1
ATOM 571 O O . GLY A 1 73 ? -7.523 -1.707 21.036 1.00 79.31 73 GLY A O 1
ATOM 572 N N . LYS A 1 74 ? -7.624 -0.048 19.525 1.00 88.25 74 LYS A N 1
ATOM 573 C CA . LYS A 1 74 ? -7.993 -0.903 18.383 1.00 88.25 74 LYS A CA 1
ATOM 574 C C . LYS A 1 74 ? -6.904 -0.956 17.313 1.00 88.25 74 LYS A C 1
ATOM 576 O O . LYS A 1 74 ? -5.919 -0.221 17.334 1.00 88.25 74 LYS A O 1
ATOM 581 N N . TYR A 1 75 ? -7.130 -1.835 16.345 1.00 89.19 75 TYR A N 1
ATOM 582 C CA . TYR A 1 75 ? -6.290 -2.034 15.175 1.00 89.19 75 TYR A CA 1
ATOM 583 C C . TYR A 1 75 ? -7.099 -1.829 13.901 1.00 89.19 75 TYR A C 1
ATOM 585 O O . TYR A 1 75 ? -8.249 -2.266 13.801 1.00 89.19 75 TYR A O 1
ATOM 593 N N . LEU A 1 76 ? -6.472 -1.226 12.894 1.00 90.31 76 LEU A N 1
ATOM 594 C CA . LEU A 1 76 ? -6.985 -1.267 11.531 1.00 90.31 76 LEU A CA 1
ATOM 595 C C . LEU A 1 76 ? -6.460 -2.517 10.840 1.00 90.31 76 LEU A C 1
ATOM 597 O O . LEU A 1 76 ? -5.252 -2.710 10.723 1.00 90.31 76 LEU A O 1
ATOM 601 N N . LYS A 1 77 ? -7.371 -3.352 10.360 1.00 93.00 77 LYS A N 1
ATOM 602 C CA . LYS A 1 77 ? -7.080 -4.559 9.599 1.00 93.00 77 LYS A CA 1
ATOM 603 C C . LYS A 1 77 ? -7.297 -4.287 8.114 1.00 93.00 77 LYS A C 1
ATOM 605 O O . LYS A 1 77 ? -8.423 -4.030 7.688 1.00 93.00 77 LYS A O 1
ATOM 610 N N . PHE A 1 78 ? -6.222 -4.383 7.345 1.00 93.38 78 PHE A N 1
ATOM 611 C CA . PHE A 1 78 ? -6.206 -4.330 5.889 1.00 93.38 78 PHE A CA 1
ATOM 612 C C . PHE A 1 78 ? -6.155 -5.751 5.339 1.00 93.38 78 PHE A C 1
ATOM 614 O O . PHE A 1 78 ? -5.147 -6.436 5.505 1.00 93.38 78 PHE A O 1
ATOM 621 N N . ASP A 1 79 ? -7.219 -6.183 4.672 1.00 94.31 79 ASP A N 1
ATOM 622 C CA . ASP A 1 79 ? -7.257 -7.455 3.952 1.00 94.31 79 ASP A CA 1
ATOM 623 C C . ASP A 1 79 ? -7.112 -7.203 2.449 1.00 94.31 79 ASP A C 1
ATOM 625 O O . ASP A 1 79 ? -7.834 -6.390 1.866 1.00 94.31 79 ASP A O 1
ATOM 629 N N . PHE A 1 80 ? -6.175 -7.908 1.820 1.00 94.50 80 PHE A N 1
ATOM 630 C CA . PHE A 1 80 ? -5.855 -7.780 0.400 1.00 94.50 80 PHE A CA 1
ATOM 631 C C . PHE A 1 80 ? -6.388 -8.963 -0.385 1.00 94.50 80 PHE A C 1
ATOM 633 O O . PHE A 1 80 ? -6.170 -10.114 -0.003 1.00 94.50 80 PHE A O 1
ATOM 640 N N . TYR A 1 81 ? -7.008 -8.695 -1.528 1.00 94.94 81 TYR A N 1
ATOM 641 C CA . TYR A 1 81 ? -7.654 -9.719 -2.333 1.00 94.94 81 TYR A CA 1
ATOM 642 C C . TYR A 1 81 ? -7.269 -9.619 -3.805 1.00 94.94 81 TYR A C 1
ATOM 644 O O . TYR A 1 81 ? -6.997 -8.545 -4.344 1.00 94.94 81 TYR A O 1
ATOM 652 N N . SER A 1 82 ? -7.299 -10.768 -4.472 1.00 93.25 82 SER A N 1
ATOM 653 C CA . SER A 1 82 ? -7.271 -10.827 -5.940 1.00 93.25 82 SER A CA 1
ATOM 654 C C . SER A 1 82 ? -8.650 -10.607 -6.554 1.00 93.25 82 SER A C 1
ATOM 656 O O . SER A 1 82 ? -9.660 -10.750 -5.870 1.00 93.25 82 SER A O 1
ATOM 658 N N . ALA A 1 83 ? -8.708 -10.401 -7.870 1.00 91.19 83 ALA A N 1
ATOM 659 C CA . ALA A 1 83 ? -9.951 -10.294 -8.641 1.00 91.19 83 ALA A CA 1
ATOM 660 C C . ALA A 1 83 ? -10.919 -11.484 -8.481 1.00 91.19 83 ALA A C 1
ATOM 662 O O . ALA A 1 83 ? -12.089 -11.365 -8.825 1.00 91.19 83 ALA A O 1
ATOM 663 N N . ARG A 1 84 ? -10.444 -12.635 -7.984 1.00 92.69 84 ARG A N 1
ATOM 664 C CA . ARG A 1 84 ? -11.254 -13.840 -7.714 1.00 92.69 84 ARG A CA 1
ATOM 665 C C . ARG A 1 84 ? -11.705 -13.949 -6.252 1.00 92.69 84 ARG A C 1
ATOM 667 O O . ARG A 1 84 ? -11.978 -15.049 -5.786 1.00 92.69 84 ARG A O 1
ATOM 674 N N . ASP A 1 85 ? -11.657 -12.843 -5.516 1.00 92.31 85 ASP A N 1
ATOM 675 C CA . ASP A 1 85 ? -11.990 -12.731 -4.093 1.00 92.31 85 ASP A CA 1
ATOM 676 C C . ASP A 1 85 ? -11.176 -13.663 -3.160 1.00 92.31 85 ASP A C 1
ATOM 678 O O . ASP A 1 85 ? -11.585 -13.999 -2.051 1.00 92.31 85 ASP A O 1
ATOM 682 N N . VAL A 1 86 ? -9.970 -14.065 -3.584 1.00 93.38 86 VAL A N 1
ATOM 683 C CA . VAL A 1 86 ? -9.034 -14.849 -2.754 1.00 93.38 86 VAL A CA 1
ATOM 684 C C . VAL A 1 86 ? -8.179 -13.917 -1.898 1.00 93.38 86 VAL A C 1
ATOM 686 O O . VAL A 1 86 ? -7.482 -13.069 -2.462 1.00 93.38 86 VAL A O 1
ATOM 689 N N . LEU A 1 87 ? -8.182 -14.125 -0.574 1.00 92.94 87 LEU A N 1
ATOM 690 C CA . LEU A 1 87 ? -7.331 -13.417 0.392 1.00 92.94 87 LEU A CA 1
ATOM 691 C C . LEU A 1 87 ? -5.846 -13.704 0.116 1.00 92.94 87 LEU A C 1
ATOM 693 O O . LEU A 1 87 ? -5.418 -14.859 0.088 1.00 92.94 87 LEU A O 1
ATOM 697 N N . LYS A 1 88 ? -5.068 -12.644 -0.093 1.00 92.62 88 LYS A N 1
ATOM 698 C CA . LYS A 1 88 ? -3.626 -12.682 -0.378 1.00 92.62 88 LYS A CA 1
ATOM 699 C C . LYS A 1 88 ? -2.776 -12.379 0.842 1.00 92.62 88 LYS A C 1
ATOM 701 O O . LYS A 1 88 ? -1.693 -12.938 0.972 1.00 92.62 88 LYS A O 1
ATOM 706 N N . GLY A 1 89 ? -3.273 -11.531 1.730 1.00 90.62 89 GLY A N 1
ATOM 707 C CA . GLY A 1 89 ? -2.579 -11.162 2.951 1.00 90.62 89 GLY A CA 1
ATOM 708 C C . GLY A 1 89 ? -3.430 -10.243 3.808 1.00 90.62 89 GLY A C 1
ATOM 709 O O . GLY A 1 89 ? -4.383 -9.632 3.323 1.00 90.62 89 GLY A O 1
ATOM 710 N N . THR A 1 90 ? -3.049 -10.158 5.074 1.00 93.06 90 THR A N 1
ATOM 711 C CA . THR A 1 90 ? -3.676 -9.304 6.074 1.00 93.06 90 THR A CA 1
ATOM 712 C C . THR A 1 90 ? -2.585 -8.478 6.734 1.00 93.06 90 THR A C 1
ATOM 714 O O . THR A 1 90 ? -1.533 -9.022 7.074 1.00 93.06 90 THR A O 1
ATOM 717 N N . LYS A 1 91 ? -2.827 -7.179 6.915 1.00 92.25 91 LYS A N 1
ATOM 718 C CA . LYS A 1 91 ? -1.950 -6.292 7.676 1.00 92.25 91 LYS A CA 1
ATOM 719 C C . LYS A 1 91 ? -2.715 -5.585 8.779 1.00 92.25 91 LYS A C 1
ATOM 721 O O . LYS A 1 91 ? -3.784 -5.036 8.527 1.00 92.25 91 LYS A O 1
ATOM 726 N N . TYR A 1 92 ? -2.132 -5.540 9.971 1.00 91.00 92 TYR A N 1
ATOM 727 C CA . TYR A 1 92 ? -2.661 -4.751 11.081 1.00 91.00 92 TYR A CA 1
ATOM 728 C C . TYR A 1 92 ? -1.843 -3.470 11.279 1.00 91.00 92 TYR A C 1
ATOM 730 O O . TYR A 1 92 ? -0.619 -3.525 11.408 1.00 91.00 92 TYR A O 1
ATOM 738 N N . ILE A 1 93 ? -2.520 -2.322 11.325 1.00 88.56 93 ILE A N 1
ATOM 739 C CA . ILE A 1 93 ? -1.949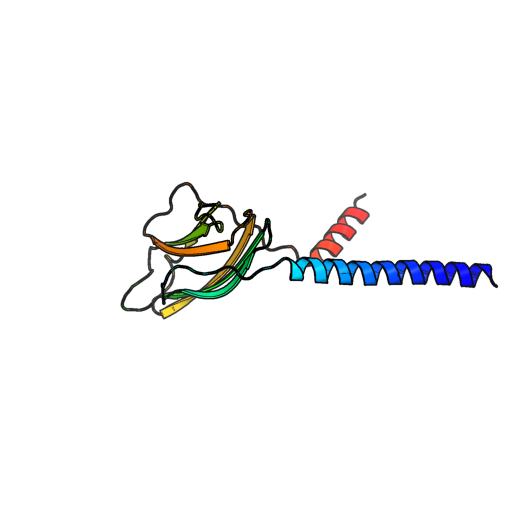 -1.033 11.728 1.00 88.56 93 ILE A CA 1
ATOM 740 C C . ILE A 1 93 ? -2.428 -0.720 13.140 1.00 88.56 93 ILE A C 1
ATOM 742 O O . ILE A 1 93 ? -3.622 -0.795 13.441 1.00 88.56 93 ILE A O 1
ATOM 746 N N . ASP A 1 94 ? -1.471 -0.408 14.007 1.00 88.25 94 ASP A N 1
ATOM 747 C CA . ASP A 1 94 ? -1.732 -0.001 15.378 1.00 88.25 94 ASP A CA 1
ATOM 748 C C . ASP A 1 94 ? -2.219 1.446 15.411 1.00 88.25 94 ASP A C 1
ATOM 750 O O . ASP A 1 94 ? -1.503 2.352 14.980 1.00 88.25 94 ASP A O 1
ATOM 754 N N . VAL A 1 95 ? -3.449 1.633 15.884 1.00 86.56 95 VAL A N 1
ATOM 755 C CA . VAL A 1 95 ? -4.074 2.944 16.108 1.00 86.56 95 VAL A CA 1
ATOM 756 C C . VAL A 1 95 ? -4.470 3.106 17.577 1.00 86.56 95 VAL A C 1
ATOM 758 O O . VAL A 1 95 ? -5.255 3.987 17.926 1.00 86.56 95 VAL A O 1
ATOM 761 N N . SER A 1 96 ? -3.936 2.250 18.455 1.00 82.75 96 SER A N 1
ATOM 762 C CA . SER A 1 96 ? -4.359 2.172 19.850 1.00 82.75 96 SER A CA 1
ATOM 763 C C . SER A 1 96 ? -4.044 3.436 20.649 1.00 82.75 96 SER A C 1
ATOM 765 O O . SER A 1 96 ? -4.826 3.803 21.526 1.00 82.75 96 SER A O 1
ATOM 767 N N . GLU A 1 97 ? -2.947 4.115 20.310 1.00 82.00 97 GLU A N 1
ATOM 768 C CA . GLU A 1 97 ? -2.476 5.350 20.951 1.00 82.00 97 GLU A CA 1
ATOM 769 C C . GLU A 1 97 ? -3.033 6.629 20.300 1.00 82.00 97 GLU A C 1
ATOM 771 O O . GLU A 1 97 ? -2.681 7.742 20.703 1.00 82.00 97 GLU A O 1
ATOM 776 N N . LEU A 1 98 ? -3.903 6.506 19.291 1.00 83.12 98 LEU A N 1
ATOM 777 C CA . LEU A 1 98 ? -4.414 7.658 18.559 1.00 83.12 98 LEU A CA 1
ATOM 778 C C . LEU A 1 98 ? -5.359 8.483 19.443 1.00 83.12 98 LEU A C 1
ATOM 780 O O . LEU A 1 98 ? -6.453 8.045 19.795 1.00 83.12 98 LEU A O 1
ATOM 784 N N . GLN A 1 99 ? -4.950 9.705 19.787 1.00 80.75 99 GLN A N 1
ATOM 785 C CA . GLN A 1 99 ? -5.761 10.626 20.588 1.00 80.75 99 GLN A CA 1
ATOM 786 C C . GLN A 1 99 ? -7.072 11.001 19.874 1.00 80.75 99 GLN A C 1
ATOM 788 O O . GLN A 1 99 ? -7.173 10.907 18.651 1.00 80.75 99 GLN A O 1
ATOM 793 N N . LYS A 1 100 ? -8.083 11.453 20.629 1.00 81.44 100 LYS A N 1
ATOM 794 C CA . LYS A 1 100 ? -9.355 11.927 20.053 1.00 81.44 100 LYS A CA 1
ATOM 795 C C . LYS A 1 100 ? -9.106 13.095 19.098 1.00 81.44 100 LYS A C 1
ATOM 797 O O . LYS A 1 100 ? -8.333 13.993 19.424 1.00 81.44 100 LYS A O 1
ATOM 802 N N . ASN A 1 101 ? -9.750 13.072 17.933 1.00 81.19 101 ASN A N 1
ATOM 803 C CA . ASN A 1 101 ? -9.505 13.975 16.801 1.00 81.19 101 ASN A CA 1
ATOM 804 C C . ASN A 1 101 ? -8.055 13.954 16.274 1.00 81.19 101 ASN A C 1
ATOM 806 O O . ASN A 1 101 ? -7.671 14.799 15.466 1.00 81.19 101 ASN A O 1
ATOM 810 N N . GLY A 1 102 ? -7.248 12.987 16.716 1.00 82.25 102 GLY A N 1
ATOM 811 C CA . GLY A 1 102 ? -5.901 12.756 16.229 1.00 82.25 102 GLY A CA 1
ATOM 812 C C . GLY A 1 102 ? -5.919 12.177 14.820 1.00 82.25 102 GLY A C 1
ATOM 813 O O . GLY A 1 102 ? -6.833 11.439 14.439 1.00 82.25 102 GLY A O 1
ATOM 814 N N . ILE A 1 103 ? -4.879 12.517 14.061 1.00 86.44 103 ILE A N 1
ATOM 815 C CA . ILE A 1 103 ? -4.643 12.024 12.707 1.00 86.44 103 ILE A CA 1
ATOM 816 C C . ILE A 1 103 ? -3.351 11.215 12.724 1.00 86.44 103 ILE A C 1
ATOM 818 O O . ILE A 1 103 ? -2.328 11.692 13.216 1.00 86.44 103 ILE A O 1
ATOM 822 N N . GLN A 1 104 ? -3.398 10.007 12.172 1.00 89.06 104 GLN A N 1
ATOM 823 C CA . GLN A 1 104 ? -2.221 9.176 11.950 1.00 89.06 104 GLN A CA 1
ATOM 824 C C . GLN A 1 104 ? -2.087 8.883 10.461 1.00 89.06 104 GLN A C 1
ATOM 826 O O . GLN A 1 104 ? -3.017 8.393 9.821 1.00 89.06 104 GLN A O 1
ATOM 831 N N . GLU A 1 105 ? -0.919 9.196 9.912 1.00 91.12 105 GLU A N 1
ATOM 832 C CA . GLU A 1 105 ? -0.572 8.862 8.535 1.00 91.12 105 GLU A CA 1
ATOM 833 C C . GLU A 1 105 ? -0.297 7.359 8.413 1.00 91.12 105 GLU A C 1
ATOM 835 O O . GLU A 1 105 ? 0.336 6.738 9.272 1.00 91.12 105 GLU A O 1
ATOM 840 N N . ILE A 1 106 ? -0.780 6.777 7.323 1.00 89.75 106 ILE A N 1
ATOM 841 C CA . ILE A 1 106 ? -0.609 5.378 6.955 1.00 89.75 106 ILE A CA 1
ATOM 842 C C . ILE A 1 106 ? 0.216 5.358 5.678 1.00 89.75 106 ILE A C 1
ATOM 844 O O . ILE A 1 106 ? -0.231 5.819 4.630 1.00 89.75 106 ILE A O 1
ATOM 848 N N . GLU A 1 107 ? 1.405 4.772 5.752 1.00 90.94 107 GLU A N 1
ATOM 849 C CA . GLU A 1 107 ? 2.225 4.461 4.588 1.00 90.94 107 GLU A CA 1
ATOM 850 C C . GLU A 1 107 ? 2.671 3.006 4.679 1.00 90.94 107 GLU A C 1
ATOM 852 O O . GLU A 1 107 ? 3.302 2.588 5.650 1.00 90.94 107 GLU A O 1
ATOM 857 N N . MET A 1 108 ? 2.324 2.216 3.667 1.00 90.12 108 MET A N 1
ATOM 858 C CA . MET A 1 108 ? 2.624 0.791 3.648 1.00 90.12 108 MET A CA 1
ATOM 859 C C . MET A 1 108 ? 3.062 0.339 2.261 1.00 90.12 108 MET A C 1
ATOM 861 O O . MET A 1 108 ? 2.401 0.622 1.264 1.00 90.12 108 MET A O 1
ATOM 865 N N . HIS A 1 109 ? 4.163 -0.407 2.226 1.00 90.81 109 HIS A N 1
ATOM 866 C CA . HIS A 1 109 ? 4.675 -1.092 1.046 1.00 90.81 109 HIS A CA 1
ATOM 867 C C . HIS A 1 109 ? 4.626 -2.595 1.313 1.00 90.81 109 HIS A C 1
ATOM 869 O O . HIS A 1 109 ? 5.064 -3.058 2.368 1.00 90.81 109 HIS A O 1
ATOM 875 N N . PHE A 1 110 ? 4.067 -3.367 0.387 1.00 89.00 110 PHE A N 1
ATOM 876 C CA . PHE A 1 110 ? 3.860 -4.802 0.568 1.00 89.00 110 PHE A CA 1
ATOM 877 C C . PHE A 1 110 ? 4.246 -5.593 -0.681 1.00 89.00 110 PHE A C 1
ATOM 879 O O . PHE A 1 110 ? 4.170 -5.097 -1.804 1.00 89.00 110 PHE A O 1
ATOM 886 N N . LYS A 1 111 ? 4.630 -6.855 -0.474 1.00 90.81 111 LYS A N 1
ATOM 887 C CA . LYS A 1 111 ? 4.941 -7.827 -1.528 1.00 90.81 111 LYS A CA 1
ATOM 888 C C . LYS A 1 111 ? 3.849 -8.893 -1.616 1.00 90.81 111 LYS A C 1
ATOM 890 O O . LYS A 1 111 ? 3.946 -9.937 -0.975 1.00 90.81 111 LYS A O 1
ATOM 895 N N . LEU A 1 112 ? 2.791 -8.610 -2.369 1.00 88.50 112 LEU A N 1
ATOM 896 C CA . LEU A 1 112 ? 1.671 -9.525 -2.584 1.00 88.50 112 LEU A CA 1
ATOM 897 C C . LEU A 1 112 ? 1.392 -9.674 -4.073 1.00 88.50 112 LEU A C 1
ATOM 899 O O . LEU A 1 112 ? 1.342 -8.693 -4.813 1.00 88.50 112 LEU A O 1
ATOM 903 N N . GLU A 1 113 ? 1.162 -10.911 -4.504 1.00 90.00 113 GLU A N 1
ATOM 904 C CA . GLU A 1 113 ? 0.898 -11.194 -5.908 1.00 90.00 113 GLU A CA 1
ATOM 905 C C . GLU A 1 113 ? -0.572 -11.025 -6.284 1.00 90.00 113 GLU A C 1
ATOM 907 O O . GLU A 1 113 ? -1.464 -11.594 -5.643 1.00 90.00 113 GLU A O 1
ATOM 912 N N . ASN A 1 114 ? -0.800 -10.347 -7.412 1.00 89.25 114 ASN A N 1
ATOM 913 C CA . ASN A 1 114 ? -2.106 -10.175 -8.050 1.00 89.25 114 ASN A CA 1
ATOM 914 C C . ASN A 1 114 ? -3.175 -9.655 -7.074 1.00 89.25 114 ASN A C 1
ATOM 916 O O . ASN A 1 114 ? -4.209 -10.297 -6.874 1.00 89.25 114 ASN A O 1
ATOM 920 N N . VAL A 1 115 ? -2.890 -8.518 -6.436 1.00 92.75 115 VAL A N 1
ATOM 921 C CA . VAL A 1 115 ? -3.863 -7.772 -5.632 1.00 92.75 115 VAL A CA 1
ATOM 922 C C . VAL A 1 115 ? -4.645 -6.835 -6.549 1.00 92.75 115 VAL A C 1
ATOM 924 O O . VAL A 1 115 ? -4.050 -6.067 -7.301 1.00 92.75 115 VAL A O 1
ATOM 927 N N . ASP A 1 116 ? -5.970 -6.892 -6.466 1.00 93.31 116 ASP A N 1
ATOM 928 C CA . ASP A 1 116 ? -6.883 -6.063 -7.264 1.00 93.31 116 ASP A CA 1
ATOM 929 C C . ASP A 1 116 ? -7.712 -5.118 -6.387 1.00 93.31 116 ASP A C 1
ATOM 931 O O . ASP A 1 116 ? -8.070 -4.017 -6.810 1.00 93.31 116 ASP A O 1
ATOM 935 N N . TYR A 1 117 ? -8.014 -5.527 -5.153 1.00 94.50 117 TYR A N 1
ATOM 936 C CA . TYR A 1 117 ? -8.744 -4.697 -4.206 1.00 94.50 117 TYR A CA 1
ATOM 937 C C . TYR A 1 117 ? -8.379 -5.031 -2.757 1.00 94.50 117 TYR A C 1
ATOM 939 O O . TYR A 1 117 ? -7.798 -6.079 -2.461 1.00 94.50 117 TYR A O 1
ATOM 947 N N . TYR A 1 118 ? -8.739 -4.133 -1.849 1.00 94.75 118 TYR A N 1
ATOM 948 C CA . TYR A 1 118 ? -8.548 -4.297 -0.414 1.00 94.75 118 TYR A CA 1
ATOM 949 C C . TYR A 1 118 ? -9.794 -3.865 0.365 1.00 94.75 118 TYR A C 1
ATOM 951 O O . TYR A 1 118 ? -10.666 -3.154 -0.152 1.00 94.75 118 TYR A O 1
ATOM 959 N N . THR A 1 119 ? -9.876 -4.309 1.614 1.00 94.56 119 THR A N 1
ATOM 960 C CA . THR A 1 119 ? -10.890 -3.870 2.579 1.00 94.56 119 THR A CA 1
ATOM 961 C C . THR A 1 119 ? -10.230 -3.487 3.889 1.00 94.56 119 THR A C 1
ATOM 963 O O . THR A 1 119 ? -9.318 -4.176 4.352 1.00 94.56 119 THR A O 1
ATOM 966 N N . VAL A 1 120 ? -10.731 -2.424 4.501 1.00 93.06 120 VAL A N 1
ATOM 967 C CA . VAL A 1 120 ? -10.320 -1.956 5.821 1.00 93.06 120 VAL A CA 1
ATOM 968 C C . VAL A 1 120 ? -11.420 -2.254 6.832 1.00 93.06 120 VAL A C 1
ATOM 970 O O . VAL A 1 120 ? -12.600 -2.019 6.580 1.00 93.06 120 VAL A O 1
ATOM 973 N N . SER A 1 121 ? -11.039 -2.781 7.990 1.00 91.50 121 SER A N 1
ATOM 974 C CA . SER A 1 121 ? -11.946 -3.010 9.118 1.00 91.50 121 SER A CA 1
ATOM 975 C C . SER A 1 121 ? -11.269 -2.655 10.436 1.00 91.50 121 SER A C 1
ATOM 977 O O . SER A 1 121 ? -10.044 -2.648 10.528 1.00 91.50 121 SER A O 1
ATOM 979 N N . VAL A 1 122 ? -12.062 -2.346 11.459 1.00 90.06 122 VAL A N 1
ATOM 980 C CA . VAL A 1 122 ? -11.560 -2.068 12.809 1.00 90.06 122 VAL A CA 1
ATOM 981 C C . VAL A 1 122 ? -11.725 -3.326 13.654 1.00 90.06 122 VAL A C 1
ATOM 983 O O . VAL A 1 122 ? -12.817 -3.894 13.706 1.00 90.06 122 VAL A O 1
ATOM 986 N N . VAL A 1 123 ? -10.661 -3.761 14.321 1.00 89.31 123 VAL A N 1
ATOM 987 C CA . VAL A 1 123 ? -10.667 -4.955 15.177 1.00 89.31 123 VAL A CA 1
ATOM 988 C C . VAL A 1 123 ? -10.013 -4.670 16.525 1.00 89.31 123 VAL A C 1
ATOM 990 O O . VAL A 1 123 ? -9.146 -3.807 16.634 1.00 89.31 123 VAL A O 1
ATOM 993 N N . ASN A 1 124 ? -10.417 -5.412 17.554 1.00 85.94 124 ASN A N 1
ATOM 994 C CA . ASN A 1 124 ? -9.885 -5.239 18.910 1.00 85.94 124 ASN A CA 1
ATOM 995 C C . ASN A 1 124 ? -8.565 -5.994 19.128 1.00 85.94 124 ASN A C 1
ATOM 997 O O . ASN A 1 124 ? -7.781 -5.620 19.989 1.00 85.94 124 ASN A O 1
ATOM 1001 N N . GLU A 1 125 ? -8.304 -7.049 18.350 1.00 82.00 125 GLU A N 1
ATOM 1002 C CA . GLU A 1 125 ? -7.150 -7.931 18.539 1.00 82.00 125 GLU A CA 1
ATOM 1003 C C . GLU A 1 125 ? -6.481 -8.264 17.200 1.00 82.00 125 GLU A C 1
ATOM 1005 O O . GLU A 1 125 ? -7.143 -8.386 16.163 1.00 82.00 125 GLU A O 1
ATOM 1010 N N . LYS A 1 126 ? -5.152 -8.429 17.228 1.00 82.75 126 LYS A N 1
ATOM 1011 C CA . LYS A 1 126 ? -4.377 -8.936 16.089 1.00 82.75 126 LYS A CA 1
ATOM 1012 C C . LYS A 1 126 ? -4.492 -10.457 16.045 1.00 82.75 126 LYS A C 1
ATOM 1014 O O . LYS A 1 126 ? -4.373 -11.124 17.067 1.00 82.75 126 LYS A O 1
ATOM 1019 N N . THR A 1 127 ? -4.680 -11.015 14.857 1.00 78.25 127 THR A N 1
ATOM 1020 C CA . THR A 1 127 ? -4.561 -12.464 14.643 1.00 78.25 127 THR A CA 1
ATOM 1021 C C . THR A 1 127 ? -3.116 -12.804 14.266 1.00 78.25 127 THR A C 1
ATOM 1023 O O . THR A 1 127 ? -2.423 -11.969 13.693 1.00 78.25 127 THR A O 1
ATOM 1026 N N . GLU A 1 128 ? -2.663 -14.034 14.528 1.00 63.00 128 GLU A N 1
ATOM 1027 C CA . GLU A 1 128 ? -1.283 -14.484 14.251 1.00 63.00 128 GLU A CA 1
ATOM 1028 C C . GLU A 1 128 ? -0.852 -14.369 12.775 1.00 63.00 128 GLU A C 1
ATOM 1030 O O . GLU A 1 128 ? 0.338 -14.314 12.476 1.00 63.00 128 GLU A O 1
ATOM 1035 N N . LYS A 1 129 ? -1.801 -14.313 11.832 1.00 69.19 129 LYS A N 1
ATOM 1036 C CA . LYS A 1 129 ? -1.518 -14.065 10.411 1.00 69.19 129 LYS A CA 1
ATOM 1037 C C . LYS A 1 129 ? -1.419 -12.562 10.141 1.00 69.19 129 LYS A C 1
ATOM 1039 O O . LYS A 1 129 ? -2.358 -11.970 9.613 1.00 69.19 129 LYS A O 1
ATOM 1044 N N . ASP A 1 130 ? -0.280 -11.972 10.485 1.00 79.75 130 ASP A N 1
ATOM 1045 C CA . ASP A 1 130 ? 0.101 -10.618 10.069 1.00 79.75 130 ASP A CA 1
ATOM 1046 C C . ASP A 1 130 ? 1.227 -10.691 9.034 1.00 79.75 130 ASP A C 1
ATOM 1048 O O . ASP A 1 130 ? 2.200 -11.428 9.194 1.00 79.75 130 ASP A O 1
ATOM 1052 N N . MET A 1 131 ? 1.084 -9.942 7.947 1.00 82.56 131 MET A N 1
ATOM 1053 C CA . MET A 1 131 ? 2.107 -9.862 6.915 1.00 82.56 131 MET A CA 1
ATOM 1054 C C . MET A 1 131 ? 3.204 -8.862 7.308 1.00 82.56 131 MET A C 1
ATOM 1056 O O . MET A 1 131 ? 2.936 -7.778 7.837 1.00 82.56 131 MET A O 1
ATOM 1060 N N . GLU A 1 132 ? 4.453 -9.183 6.980 1.00 76.12 132 GLU A N 1
ATOM 1061 C CA . GLU A 1 132 ? 5.559 -8.230 7.062 1.00 76.12 132 GLU A CA 1
ATOM 1062 C C . GLU A 1 132 ? 5.479 -7.184 5.941 1.00 76.12 132 GLU A C 1
ATOM 1064 O O . GLU A 1 132 ? 5.231 -7.498 4.774 1.00 76.12 132 GLU A O 1
ATOM 1069 N N . LEU A 1 133 ? 5.690 -5.917 6.305 1.00 78.12 133 LEU A N 1
ATOM 1070 C CA . LEU A 1 133 ? 5.814 -4.836 5.332 1.00 78.12 133 LEU A CA 1
ATOM 1071 C C . LEU A 1 133 ? 7.223 -4.824 4.757 1.00 78.12 133 LEU A C 1
ATOM 1073 O O . LEU A 1 133 ? 8.195 -5.136 5.447 1.00 78.12 133 LEU A O 1
ATOM 1077 N N . LEU A 1 134 ? 7.331 -4.417 3.496 1.00 73.81 134 LEU A N 1
ATOM 1078 C CA . LEU A 1 134 ? 8.632 -4.106 2.932 1.00 73.81 134 LEU A CA 1
ATOM 1079 C C . LEU A 1 134 ? 9.183 -2.856 3.634 1.00 73.81 134 LEU A C 1
ATOM 1081 O O . LEU A 1 134 ? 8.428 -1.895 3.834 1.00 73.81 134 LEU A O 1
ATOM 1085 N N . PRO A 1 135 ? 10.476 -2.845 4.009 1.00 64.25 135 PRO A N 1
ATOM 1086 C CA . PRO A 1 135 ? 11.114 -1.618 4.460 1.00 64.25 135 PRO A CA 1
ATOM 1087 C C . PRO A 1 135 ? 11.007 -0.567 3.352 1.00 64.25 135 PRO A C 1
ATOM 1089 O O . PRO A 1 135 ? 10.986 -0.912 2.170 1.00 64.25 135 PRO A O 1
ATOM 1092 N N . GLN A 1 136 ? 10.939 0.713 3.725 1.00 60.69 136 GLN A N 1
ATOM 1093 C CA . GLN A 1 136 ? 11.053 1.781 2.735 1.00 60.69 136 GLN A CA 1
ATOM 1094 C C . GLN A 1 136 ? 12.356 1.591 1.948 1.00 60.69 136 GLN A C 1
ATOM 1096 O O . GLN A 1 136 ? 13.420 1.405 2.545 1.00 60.69 136 GLN A O 1
ATOM 1101 N N . ASP A 1 137 ? 12.261 1.614 0.617 1.00 58.72 137 ASP A N 1
ATOM 1102 C CA . ASP A 1 137 ? 13.425 1.493 -0.254 1.00 58.72 137 ASP A CA 1
ATOM 1103 C C . ASP A 1 137 ? 14.455 2.577 0.102 1.00 58.72 137 ASP A C 1
ATOM 1105 O O . ASP A 1 137 ? 14.119 3.755 0.261 1.00 58.72 137 ASP A O 1
ATOM 1109 N N . LEU A 1 138 ? 15.726 2.180 0.230 1.00 58.94 138 LEU A N 1
ATOM 1110 C CA . LEU A 1 138 ? 16.827 3.119 0.437 1.00 58.94 138 LEU A CA 1
ATOM 1111 C C . LEU A 1 138 ? 16.829 4.148 -0.697 1.00 58.94 138 LEU A C 1
ATOM 1113 O O . LEU A 1 138 ? 16.730 3.806 -1.877 1.00 58.94 138 LEU A O 1
ATOM 1117 N N . ASN A 1 139 ? 16.991 5.421 -0.345 1.00 62.88 139 ASN A N 1
ATOM 1118 C CA . ASN A 1 139 ? 17.063 6.485 -1.339 1.00 62.88 139 ASN A CA 1
ATOM 1119 C C . ASN A 1 139 ? 18.250 6.213 -2.291 1.00 62.88 139 ASN A C 1
ATOM 1121 O O . ASN A 1 139 ? 19.306 5.767 -1.838 1.00 62.88 139 ASN A O 1
ATOM 1125 N N . LYS A 1 140 ? 18.118 6.504 -3.597 1.00 66.12 140 LYS A N 1
ATOM 1126 C CA . LYS A 1 140 ? 19.178 6.319 -4.615 1.00 66.12 140 LYS A CA 1
ATOM 1127 C C . LYS A 1 140 ? 20.553 6.804 -4.128 1.00 66.12 140 LYS A C 1
ATOM 1129 O O . LYS A 1 140 ? 21.558 6.139 -4.360 1.00 66.12 140 LYS A O 1
ATOM 1134 N N . THR A 1 141 ? 20.598 7.913 -3.389 1.00 68.81 141 THR A N 1
ATOM 1135 C CA . THR A 1 141 ? 21.830 8.458 -2.791 1.00 68.81 141 THR A CA 1
ATOM 1136 C C . THR A 1 141 ? 22.475 7.512 -1.776 1.00 68.81 141 THR A C 1
ATOM 1138 O O . THR A 1 141 ? 23.693 7.358 -1.770 1.00 68.81 141 THR A O 1
ATOM 1141 N N . GLN A 1 142 ? 21.676 6.854 -0.934 1.00 71.88 142 GLN A N 1
ATOM 1142 C CA . GLN A 1 142 ? 22.154 5.874 0.045 1.00 71.88 142 GLN A CA 1
ATOM 1143 C C . GLN A 1 142 ? 22.695 4.622 -0.650 1.00 71.88 142 GLN A C 1
ATOM 1145 O O . GLN A 1 142 ? 23.734 4.108 -0.244 1.00 71.88 142 GLN A O 1
ATOM 1150 N N . ILE A 1 143 ? 22.048 4.179 -1.732 1.00 74.56 143 ILE A N 1
ATOM 1151 C CA . ILE A 1 143 ? 22.510 3.043 -2.543 1.00 74.56 143 ILE A CA 1
ATOM 1152 C C . ILE A 1 143 ? 23.860 3.362 -3.199 1.00 74.56 143 ILE A C 1
ATOM 1154 O O . ILE A 1 143 ? 24.783 2.548 -3.146 1.00 74.56 143 ILE A O 1
ATOM 1158 N N . VAL A 1 144 ? 24.012 4.561 -3.771 1.00 76.62 144 VAL A N 1
ATOM 1159 C CA . VAL A 1 144 ? 25.278 5.015 -4.369 1.00 76.62 144 VAL A CA 1
ATOM 1160 C C . VAL A 1 144 ? 26.381 5.099 -3.311 1.00 76.62 144 VAL A C 1
ATOM 1162 O O . VAL A 1 144 ? 27.474 4.584 -3.541 1.00 76.62 144 VAL A O 1
ATOM 1165 N N . LEU A 1 145 ? 26.098 5.675 -2.136 1.00 78.12 145 LEU A N 1
ATOM 1166 C CA . LEU A 1 145 ? 27.067 5.743 -1.037 1.00 78.12 145 LEU A CA 1
ATOM 1167 C C . LEU A 1 145 ? 27.496 4.351 -0.563 1.00 78.12 145 LEU A C 1
ATOM 1169 O O . LEU A 1 145 ? 28.689 4.111 -0.393 1.00 78.12 145 LEU A O 1
ATOM 1173 N N . ALA A 1 146 ? 26.540 3.437 -0.376 1.00 77.50 146 ALA A N 1
ATOM 1174 C CA . ALA A 1 146 ? 26.812 2.060 0.026 1.00 77.50 146 ALA A CA 1
ATOM 1175 C C . ALA A 1 146 ? 27.677 1.336 -1.014 1.00 77.50 146 ALA A C 1
ATOM 1177 O O . ALA A 1 146 ? 28.652 0.685 -0.652 1.00 77.50 146 ALA A O 1
ATOM 1178 N N . THR A 1 147 ? 27.379 1.522 -2.303 1.00 77.56 147 THR A N 1
ATOM 1179 C CA . THR A 1 147 ? 28.147 0.926 -3.406 1.00 77.56 147 THR A CA 1
ATOM 1180 C C . THR A 1 147 ? 29.583 1.461 -3.441 1.00 77.56 147 THR A C 1
ATOM 1182 O O . THR A 1 147 ? 30.533 0.685 -3.563 1.00 77.56 147 THR A O 1
ATOM 1185 N N . ILE A 1 148 ? 29.766 2.776 -3.266 1.00 78.88 148 ILE A N 1
ATOM 1186 C CA . ILE A 1 148 ? 31.095 3.402 -3.166 1.00 78.88 148 ILE A CA 1
ATOM 1187 C C . ILE A 1 148 ? 31.856 2.860 -1.950 1.00 78.88 148 ILE A C 1
ATOM 1189 O O . ILE A 1 148 ? 33.011 2.470 -2.085 1.00 78.88 148 ILE A O 1
ATOM 1193 N N . LEU A 1 149 ? 31.212 2.779 -0.782 1.00 81.19 149 LEU A N 1
ATOM 1194 C CA . LEU A 1 149 ? 31.812 2.223 0.434 1.00 81.19 149 LEU A CA 1
ATOM 1195 C C . LEU A 1 149 ? 32.267 0.773 0.233 1.00 81.19 149 LEU A C 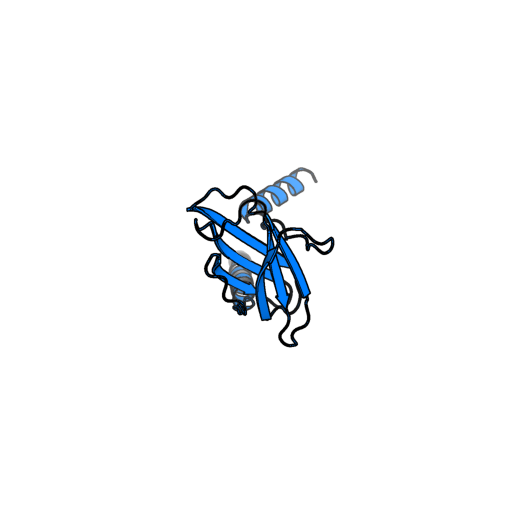1
ATOM 1197 O O . LEU A 1 149 ? 33.388 0.436 0.600 1.00 81.19 149 LEU A O 1
ATOM 1201 N N . THR A 1 150 ? 31.446 -0.072 -0.397 1.00 78.69 150 THR A N 1
ATOM 1202 C CA . THR A 1 150 ? 31.828 -1.464 -0.681 1.00 78.69 150 THR A CA 1
ATOM 1203 C C . THR A 1 150 ? 33.000 -1.575 -1.654 1.00 78.69 150 THR A C 1
ATOM 1205 O O . THR A 1 150 ? 33.848 -2.439 -1.469 1.00 78.69 150 THR A O 1
ATOM 1208 N N . LEU A 1 151 ? 33.095 -0.681 -2.644 1.00 73.38 151 LEU A N 1
ATOM 1209 C CA . LEU A 1 151 ? 34.213 -0.632 -3.595 1.00 73.38 151 LEU A CA 1
ATOM 1210 C C . LEU A 1 151 ? 35.525 -0.124 -2.979 1.00 73.38 151 LEU A C 1
ATOM 1212 O O . LEU A 1 151 ? 36.574 -0.366 -3.554 1.00 73.38 151 LEU A O 1
ATOM 1216 N N . ILE A 1 152 ? 35.474 0.600 -1.855 1.00 78.38 152 ILE A N 1
ATOM 1217 C CA . ILE A 1 152 ? 36.668 1.074 -1.128 1.00 78.38 152 ILE A CA 1
ATOM 1218 C C . ILE A 1 152 ? 37.211 -0.007 -0.177 1.00 78.38 152 ILE A C 1
ATOM 1220 O O . ILE A 1 152 ? 38.390 0.011 0.169 1.00 78.38 152 ILE A O 1
ATOM 1224 N N . ILE A 1 153 ? 36.347 -0.917 0.284 1.00 70.62 153 ILE A N 1
ATOM 1225 C CA . ILE A 1 153 ? 36.694 -1.983 1.239 1.00 70.62 153 ILE A CA 1
ATOM 1226 C C . ILE A 1 153 ? 37.262 -3.229 0.531 1.00 70.62 153 ILE A C 1
ATOM 1228 O O . ILE A 1 153 ? 37.981 -4.004 1.163 1.00 70.62 153 ILE A O 1
ATOM 1232 N N . ILE A 1 154 ? 36.945 -3.418 -0.754 1.00 50.53 154 ILE A N 1
ATOM 1233 C CA . ILE A 1 154 ? 37.508 -4.461 -1.632 1.00 50.53 154 ILE A CA 1
ATOM 1234 C C . ILE A 1 154 ? 38.783 -3.935 -2.294 1.00 50.53 154 ILE A C 1
ATOM 1236 O O . ILE A 1 154 ? 39.771 -4.703 -2.335 1.00 50.53 154 ILE A O 1
#

Secondary structure (DSSP, 8-state):
-HHHHHHHHHHHHHHHHHHHHHHHHHHHHHHH-EEPEE----TTEEEEEEEE-SS-EEEEEEEE--TTS--TT-EEEEEEE-TT--EEEEEEEE-TT--TT-EEEEEEEE--SS--EEEEEEESS--S--PPPPPPPPPHHHHHHHHHHHHHH-

Radius of gyration: 22.34 Å; chains: 1; bounding box: 61×29×59 Å

pLDDT: mean 84.56, std 9.05, range [50.53, 94.94]

Sequence (154 aa):
MSRMKTLCLYVLAIIGFFLFSELLINASLESEYRKIGRKDDLSQVVITQAEATRVNGRIKGSVVNPEDNELTGKYLKFDFYSARDVLKGTKYIDVSELQKNGIQEIEMHFKLENVDYYTVSV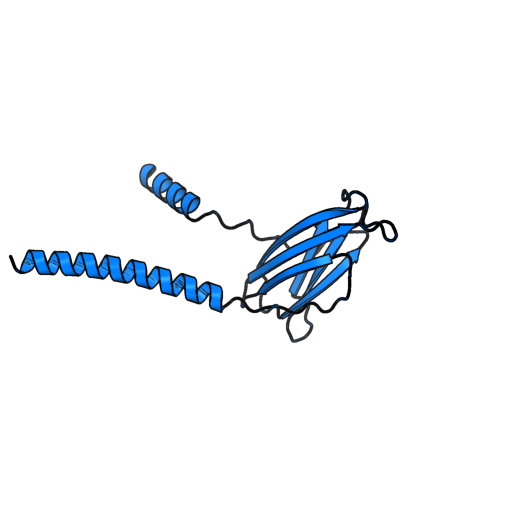VNEKTEKDMELLPQDLNKTQIVLATILTLIII